Protein AF-R6I664-F1 (afdb_monomer_lite)

Structure (mmCIF, N/CA/C/O backbone):
data_AF-R6I664-F1
#
_entry.id   AF-R6I664-F1
#
loop_
_atom_site.group_PDB
_atom_site.id
_atom_site.type_symbol
_atom_site.label_atom_id
_atom_site.label_alt_id
_atom_site.label_comp_id
_atom_site.label_asym_id
_atom_site.label_entity_id
_atom_site.label_seq_id
_atom_site.pdbx_PDB_ins_code
_atom_site.Cartn_x
_atom_site.Cartn_y
_atom_site.Cartn_z
_atom_site.occupancy
_atom_site.B_iso_or_equiv
_atom_site.auth_seq_id
_atom_site.auth_comp_id
_atom_site.auth_asym_id
_atom_site.auth_atom_id
_atom_site.pdbx_PDB_model_num
ATOM 1 N N . MET A 1 1 ? -9.121 -8.825 10.065 1.00 84.06 1 MET A N 1
ATOM 2 C CA . MET A 1 1 ? -7.681 -8.854 9.736 1.00 84.06 1 MET A CA 1
ATOM 3 C C . MET A 1 1 ? -7.534 -8.558 8.249 1.00 84.06 1 MET A C 1
ATOM 5 O O . MET A 1 1 ? -7.750 -9.463 7.450 1.00 84.06 1 MET A O 1
ATOM 9 N N . PRO A 1 2 ? -7.306 -7.292 7.870 1.00 85.88 2 PRO A N 1
ATOM 10 C CA . PRO A 1 2 ? -7.168 -6.882 6.477 1.00 85.88 2 PRO A CA 1
ATOM 11 C C . PRO A 1 2 ? -5.853 -7.401 5.886 1.00 85.88 2 PRO A C 1
ATOM 13 O O . PRO A 1 2 ? -4.787 -7.218 6.476 1.00 85.88 2 PRO A O 1
ATOM 16 N N . ILE A 1 3 ? -5.940 -8.033 4.716 1.00 90.50 3 ILE A N 1
ATOM 17 C CA . ILE A 1 3 ? -4.788 -8.476 3.928 1.00 90.50 3 ILE A CA 1
ATOM 18 C C . ILE A 1 3 ? -4.847 -7.747 2.588 1.00 90.50 3 ILE A C 1
ATOM 20 O O . ILE A 1 3 ? -5.848 -7.830 1.878 1.00 90.50 3 ILE A O 1
ATOM 24 N N . ILE A 1 4 ? -3.778 -7.033 2.248 1.00 89.62 4 ILE A N 1
ATOM 25 C CA . ILE A 1 4 ? -3.653 -6.266 1.011 1.00 89.62 4 ILE A CA 1
ATOM 26 C C . ILE A 1 4 ? -2.618 -6.940 0.113 1.00 89.62 4 ILE A C 1
ATOM 28 O O . ILE A 1 4 ? -1.478 -7.185 0.519 1.00 89.62 4 ILE A O 1
ATOM 32 N N . HIS A 1 5 ? -3.000 -7.187 -1.136 1.00 89.69 5 HIS A N 1
ATOM 33 C CA . HIS A 1 5 ? -2.092 -7.633 -2.185 1.00 89.69 5 HIS A CA 1
ATOM 34 C C . HIS A 1 5 ? -1.842 -6.486 -3.158 1.00 89.69 5 HIS A C 1
ATOM 36 O O . HIS A 1 5 ? -2.707 -6.123 -3.953 1.00 89.69 5 HIS A O 1
ATOM 42 N N . VAL A 1 6 ? -0.643 -5.913 -3.100 1.00 88.44 6 VAL A N 1
ATOM 43 C CA . VAL A 1 6 ? -0.230 -4.821 -3.977 1.00 88.44 6 VAL A CA 1
ATOM 44 C C . VAL A 1 6 ? 0.578 -5.402 -5.123 1.00 88.44 6 VAL A C 1
ATOM 46 O O . VAL A 1 6 ? 1.681 -5.919 -4.936 1.00 88.44 6 VAL A O 1
ATOM 49 N N . THR A 1 7 ? 0.026 -5.303 -6.326 1.00 89.31 7 THR A N 1
ATOM 50 C CA . THR A 1 7 ? 0.691 -5.758 -7.543 1.00 89.31 7 THR A CA 1
ATOM 51 C C . THR A 1 7 ? 1.251 -4.574 -8.314 1.00 89.31 7 THR A C 1
ATOM 53 O O . THR A 1 7 ? 0.517 -3.655 -8.666 1.00 89.31 7 THR A O 1
ATOM 56 N N . VAL A 1 8 ? 2.553 -4.603 -8.603 1.00 87.75 8 VAL A N 1
ATOM 57 C CA . VAL A 1 8 ? 3.246 -3.519 -9.315 1.00 87.75 8 VAL A CA 1
ATOM 58 C C . VAL A 1 8 ? 3.977 -4.026 -10.549 1.00 87.75 8 VAL A C 1
ATOM 60 O O . VAL A 1 8 ? 4.573 -5.101 -10.548 1.00 87.75 8 VAL A O 1
ATOM 63 N N . THR A 1 9 ? 3.973 -3.228 -11.613 1.00 84.12 9 THR A N 1
ATOM 64 C CA . THR A 1 9 ? 4.629 -3.566 -12.889 1.00 84.12 9 THR A CA 1
ATOM 65 C C . THR A 1 9 ? 6.125 -3.242 -12.893 1.00 84.12 9 THR A C 1
ATOM 67 O O . THR A 1 9 ? 6.909 -3.848 -13.625 1.00 84.12 9 THR A O 1
ATOM 70 N N . LYS A 1 10 ? 6.562 -2.304 -12.046 1.00 82.81 10 LYS A N 1
ATOM 71 C CA . LYS A 1 10 ? 7.962 -1.873 -11.922 1.00 82.81 10 LYS A CA 1
ATOM 72 C C . LYS A 1 10 ? 8.501 -2.163 -10.524 1.00 82.81 10 LYS A C 1
ATOM 74 O O . LYS A 1 10 ? 7.749 -2.323 -9.567 1.00 82.81 10 LYS A O 1
ATOM 79 N N . LYS A 1 11 ? 9.829 -2.256 -10.405 1.00 84.31 11 LYS A N 1
ATOM 80 C CA . LYS A 1 11 ? 10.481 -2.365 -9.095 1.00 84.31 11 LYS A CA 1
ATOM 81 C C . LYS A 1 11 ? 10.319 -1.023 -8.381 1.00 84.31 11 LYS A C 1
ATOM 83 O O . LYS A 1 11 ? 10.873 -0.033 -8.844 1.00 84.31 11 LYS A O 1
ATOM 88 N N . LEU A 1 12 ? 9.568 -1.007 -7.284 1.00 86.50 12 LEU A N 1
ATOM 89 C CA . LEU A 1 12 ? 9.492 0.163 -6.416 1.00 86.50 12 LEU A CA 1
ATOM 90 C C . LEU A 1 12 ? 10.766 0.271 -5.556 1.00 86.50 12 LEU A C 1
ATOM 92 O O . LEU A 1 12 ? 11.219 -0.768 -5.049 1.00 86.50 12 LEU A O 1
ATOM 96 N N . PRO A 1 13 ? 11.328 1.483 -5.387 1.00 91.06 13 PRO A N 1
ATOM 97 C CA . PRO A 1 13 ? 12.359 1.765 -4.387 1.00 91.06 13 PRO A CA 1
ATOM 98 C C . PRO A 1 13 ? 11.886 1.391 -2.978 1.00 91.06 13 PRO A C 1
ATOM 100 O O . PRO A 1 13 ? 10.683 1.316 -2.728 1.00 91.06 13 PRO A O 1
ATOM 103 N N . ALA A 1 14 ? 12.825 1.149 -2.061 1.00 89.31 14 ALA A N 1
ATOM 104 C CA . ALA A 1 14 ? 12.487 0.810 -0.678 1.00 89.31 14 ALA A CA 1
ATOM 105 C C . ALA A 1 14 ? 11.726 1.952 0.015 1.00 89.31 14 ALA A C 1
ATOM 107 O O . ALA A 1 14 ? 10.714 1.691 0.659 1.00 89.31 14 ALA A O 1
ATOM 108 N N . ASP A 1 15 ? 12.150 3.193 -0.219 1.00 91.38 15 ASP A N 1
ATOM 109 C CA . ASP A 1 15 ? 11.570 4.393 0.396 1.00 91.38 15 ASP A CA 1
ATOM 110 C C . ASP A 1 15 ? 10.094 4.562 0.008 1.00 91.38 15 ASP A C 1
ATOM 112 O O . ASP A 1 15 ? 9.223 4.676 0.862 1.00 91.38 15 ASP A O 1
ATOM 116 N N . VAL A 1 16 ? 9.789 4.416 -1.286 1.00 90.75 16 VAL A N 1
ATOM 117 C CA . VAL A 1 16 ? 8.414 4.496 -1.809 1.00 90.75 16 VAL A CA 1
ATOM 118 C C . VAL A 1 16 ? 7.533 3.369 -1.261 1.00 90.75 16 VAL A C 1
ATOM 120 O O . VAL A 1 16 ? 6.342 3.556 -1.033 1.00 90.75 16 VAL A O 1
ATOM 123 N N . LYS A 1 17 ? 8.089 2.169 -1.040 1.00 89.38 17 LYS A N 1
ATOM 124 C CA . LYS A 1 17 ? 7.325 1.077 -0.416 1.00 89.38 17 LYS A CA 1
ATOM 125 C C . LYS A 1 17 ? 6.987 1.379 1.040 1.00 89.38 17 LYS A C 1
ATOM 127 O O . LYS A 1 17 ? 5.907 0.990 1.471 1.00 89.38 17 LYS A O 1
ATOM 132 N N . ALA A 1 18 ? 7.895 2.011 1.783 1.00 89.69 18 ALA A N 1
ATOM 133 C CA . ALA A 1 18 ? 7.653 2.388 3.171 1.00 89.69 18 ALA A CA 1
ATOM 134 C C . ALA A 1 18 ? 6.526 3.427 3.262 1.00 89.69 18 ALA A C 1
ATOM 136 O O . ALA A 1 18 ? 5.559 3.195 3.982 1.00 89.69 18 ALA A O 1
ATOM 137 N N . GLU A 1 19 ? 6.592 4.473 2.435 1.00 92.31 19 GLU A N 1
ATOM 138 C CA . GLU A 1 19 ? 5.557 5.512 2.344 1.00 92.31 19 GLU A CA 1
ATOM 139 C C . GLU A 1 19 ? 4.186 4.923 1.968 1.00 92.31 19 GLU A C 1
ATOM 141 O O . GLU A 1 19 ? 3.172 5.212 2.600 1.00 92.31 19 GLU A O 1
ATOM 146 N N . LEU A 1 20 ? 4.146 4.007 0.993 1.00 91.12 20 LEU A N 1
ATOM 147 C CA . LEU A 1 20 ? 2.906 3.322 0.619 1.00 91.12 20 LEU A CA 1
ATOM 148 C C . LEU A 1 20 ? 2.362 2.425 1.738 1.00 91.12 20 LEU A C 1
ATOM 150 O O . LEU A 1 20 ? 1.150 2.358 1.922 1.00 91.12 20 LEU A O 1
ATOM 154 N N . MET A 1 21 ? 3.222 1.718 2.480 1.00 89.00 21 MET A N 1
ATOM 155 C CA . MET A 1 21 ? 2.771 0.904 3.616 1.00 89.00 21 MET A CA 1
ATOM 156 C C . MET A 1 21 ? 2.136 1.759 4.711 1.00 89.00 21 MET A C 1
ATOM 158 O O . MET A 1 21 ? 1.094 1.371 5.237 1.00 89.00 21 MET A O 1
ATOM 162 N N . GLU A 1 22 ? 2.741 2.903 5.025 1.00 91.12 22 GLU A N 1
ATOM 163 C CA . GLU A 1 22 ? 2.208 3.860 5.995 1.00 91.12 22 GLU A CA 1
ATOM 164 C C . GLU A 1 22 ? 0.857 4.410 5.528 1.00 91.12 22 GLU A C 1
ATOM 166 O O . GLU A 1 22 ? -0.142 4.266 6.235 1.00 91.12 22 GLU A O 1
ATOM 171 N N . TYR A 1 23 ? 0.787 4.877 4.280 1.00 92.81 23 TYR A N 1
ATOM 172 C CA . TYR A 1 23 ? -0.452 5.357 3.673 1.00 92.81 23 TYR A CA 1
ATOM 173 C C . TYR A 1 23 ? -1.579 4.312 3.718 1.00 92.81 23 TYR A C 1
ATOM 175 O O . TYR A 1 23 ? -2.703 4.613 4.127 1.00 92.81 23 TYR A O 1
ATOM 183 N N . PHE A 1 24 ? -1.307 3.059 3.334 1.00 91.44 24 PHE A N 1
ATOM 184 C CA . PHE A 1 24 ? -2.325 2.004 3.376 1.00 91.44 24 PHE A CA 1
ATOM 185 C C . PHE A 1 24 ? -2.784 1.694 4.802 1.00 91.44 24 PHE A C 1
ATOM 187 O O . PHE A 1 24 ? -3.978 1.470 5.022 1.00 91.44 24 PHE A O 1
ATOM 194 N N .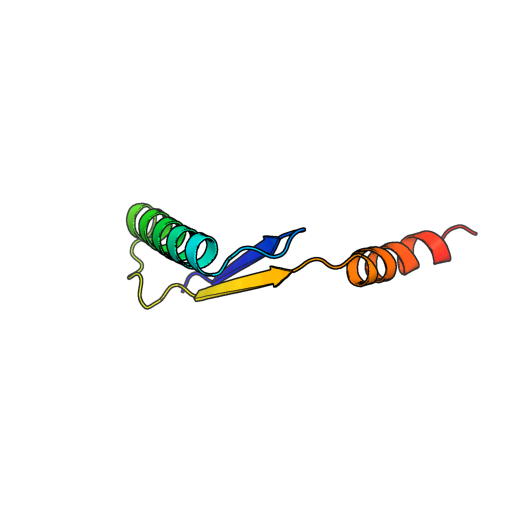 ALA A 1 25 ? -1.861 1.678 5.766 1.00 89.50 25 ALA A N 1
ATOM 195 C CA . ALA A 1 25 ? -2.198 1.449 7.162 1.00 89.50 25 ALA A CA 1
ATOM 196 C C . ALA A 1 25 ? -3.113 2.559 7.693 1.00 89.50 25 ALA A C 1
ATOM 198 O O . ALA A 1 25 ? -4.153 2.243 8.273 1.00 89.50 25 ALA A O 1
ATOM 199 N N . GLU A 1 26 ? -2.785 3.827 7.438 1.00 91.44 26 GLU A N 1
ATOM 200 C CA . GLU A 1 26 ? -3.600 4.977 7.841 1.00 91.44 26 GLU A CA 1
ATOM 201 C C . GLU A 1 26 ? -5.001 4.927 7.235 1.00 91.44 26 GLU A C 1
ATOM 203 O O . GLU A 1 26 ? -5.992 5.011 7.961 1.00 91.44 26 GLU A O 1
ATOM 208 N N . GLN A 1 27 ? -5.102 4.720 5.919 1.00 92.88 27 GLN A N 1
ATOM 209 C CA . GLN A 1 27 ? -6.394 4.689 5.233 1.00 92.88 27 GLN A CA 1
ATOM 210 C C . GLN A 1 27 ? -7.282 3.546 5.732 1.00 92.88 27 GLN A C 1
ATOM 212 O O . GLN A 1 27 ? -8.488 3.720 5.906 1.00 92.88 27 GLN A O 1
ATOM 217 N N . ILE A 1 28 ? -6.715 2.373 6.008 1.00 91.44 28 ILE A N 1
ATOM 218 C CA . ILE A 1 28 ? -7.497 1.248 6.531 1.00 91.44 28 ILE A CA 1
ATOM 219 C C . ILE A 1 28 ? -7.871 1.468 7.991 1.00 91.44 28 ILE A C 1
ATOM 221 O O . ILE A 1 28 ? -8.988 1.130 8.372 1.00 91.44 28 ILE A O 1
ATOM 225 N N . CYS A 1 29 ? -6.989 2.040 8.807 1.00 91.94 29 CYS A N 1
ATOM 226 C CA . CYS A 1 29 ?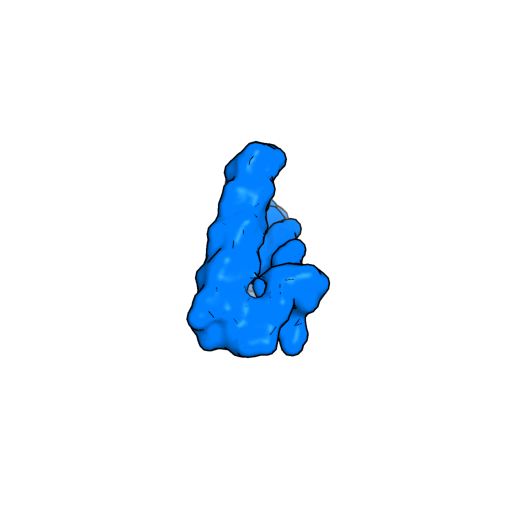 -7.318 2.370 10.194 1.00 91.94 29 CYS A CA 1
ATOM 227 C C . CYS A 1 29 ? -8.390 3.467 10.279 1.00 91.94 29 CYS A C 1
ATOM 229 O O . CYS A 1 29 ? -9.225 3.434 11.176 1.00 91.94 29 CYS A O 1
ATOM 231 N N . ALA A 1 30 ? -8.405 4.418 9.342 1.00 92.00 30 ALA A N 1
ATOM 232 C CA . ALA A 1 30 ? -9.417 5.471 9.288 1.00 92.00 30 ALA A CA 1
ATOM 233 C C . ALA A 1 30 ? -10.802 4.939 8.878 1.00 92.00 30 ALA A C 1
ATOM 235 O O . ALA A 1 30 ? -11.821 5.422 9.365 1.00 92.00 30 ALA A O 1
ATOM 236 N N . ASN A 1 31 ? -10.844 3.935 7.997 1.00 90.94 31 ASN A N 1
ATOM 237 C CA . ASN A 1 31 ? -12.091 3.401 7.439 1.00 90.94 31 ASN A CA 1
ATOM 238 C C . ASN A 1 31 ? -12.551 2.085 8.086 1.00 90.94 31 ASN A C 1
ATOM 240 O O . ASN A 1 31 ? -13.634 1.585 7.785 1.00 90.94 31 ASN A O 1
ATOM 244 N N . THR A 1 32 ? -11.737 1.493 8.958 1.00 86.88 32 T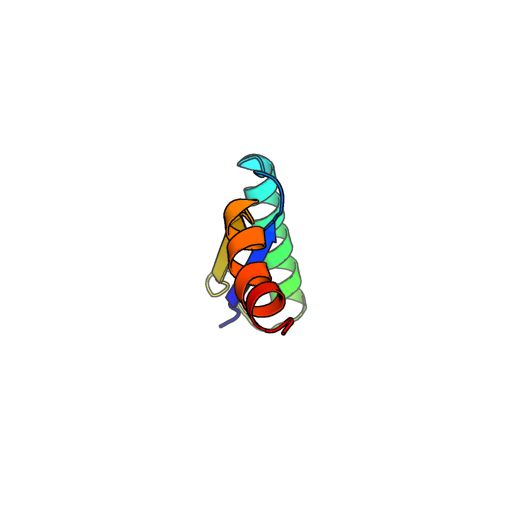HR A N 1
ATOM 245 C CA . THR A 1 32 ? -12.046 0.234 9.643 1.00 86.88 32 THR A CA 1
ATOM 246 C C . THR A 1 32 ? -11.620 0.321 11.102 1.00 86.88 32 THR A C 1
ATOM 248 O O . THR A 1 32 ? -10.610 0.932 11.421 1.00 86.88 32 THR A O 1
ATOM 251 N N . SER A 1 33 ? -12.312 -0.367 12.010 1.00 88.56 33 SER A N 1
ATOM 252 C CA . SER A 1 33 ? -11.899 -0.467 13.423 1.00 88.56 33 SER A CA 1
ATOM 253 C C . SER A 1 33 ? -10.725 -1.441 13.637 1.00 88.56 33 SER A C 1
ATOM 255 O O . SER A 1 33 ? -10.693 -2.194 14.611 1.00 88.56 33 SER A O 1
ATOM 257 N N . THR A 1 34 ? -9.772 -1.480 12.704 1.00 89.81 34 THR A N 1
ATOM 258 C CA . THR A 1 34 ? -8.590 -2.346 12.760 1.00 89.81 34 THR A CA 1
ATOM 259 C C . THR A 1 34 ? -7.375 -1.528 13.181 1.00 89.81 34 THR A C 1
ATOM 261 O O . THR A 1 34 ? -7.131 -0.456 12.648 1.00 89.81 34 THR A O 1
ATOM 264 N N . LEU A 1 35 ? -6.565 -2.065 14.095 1.00 87.94 35 LEU A N 1
ATOM 265 C CA . LEU A 1 35 ? -5.258 -1.497 14.432 1.00 87.94 35 LEU A CA 1
ATOM 266 C C . LEU A 1 35 ? -4.238 -1.754 13.314 1.00 87.94 35 LEU A C 1
ATOM 268 O O . LEU A 1 35 ? -4.193 -2.856 12.768 1.00 87.94 35 LEU A O 1
ATOM 272 N N . SER A 1 36 ? -3.345 -0.797 13.063 1.00 83.00 36 SER A N 1
ATOM 273 C CA . SER A 1 36 ? -2.303 -0.880 12.026 1.00 83.00 36 SER A CA 1
ATOM 274 C C . SER A 1 36 ? -1.447 -2.149 12.110 1.00 83.00 36 SER A C 1
ATOM 276 O O . SER A 1 36 ? -1.174 -2.782 11.095 1.00 83.00 36 SER A O 1
ATOM 278 N N . LYS A 1 37 ? -1.122 -2.601 13.328 1.00 87.56 37 LYS A N 1
ATOM 279 C CA . LYS A 1 37 ? -0.383 -3.852 13.592 1.00 87.56 37 LYS A CA 1
ATOM 280 C C . LYS A 1 37 ? -1.060 -5.134 13.078 1.00 87.56 37 LYS A C 1
ATOM 282 O O . LYS A 1 37 ? -0.406 -6.165 12.994 1.00 87.56 37 LYS A O 1
ATOM 287 N N . ASN A 1 38 ? -2.359 -5.081 12.773 1.00 89.81 38 ASN A N 1
ATOM 288 C CA . ASN A 1 38 ? -3.152 -6.217 12.291 1.00 89.81 38 ASN A CA 1
ATOM 289 C C . ASN A 1 38 ? -3.410 -6.156 10.773 1.00 89.81 38 ASN A C 1
ATOM 291 O O . ASN A 1 38 ? -4.247 -6.912 10.266 1.00 89.81 38 ASN A O 1
ATOM 295 N N . ILE A 1 39 ? -2.748 -5.237 10.064 1.00 90.25 39 ILE A N 1
ATOM 296 C CA . ILE A 1 39 ? -2.845 -5.067 8.615 1.00 90.25 39 ILE A CA 1
ATOM 297 C C . ILE A 1 39 ? -1.615 -5.704 7.976 1.00 90.25 39 ILE A C 1
ATOM 299 O O . ILE A 1 39 ? -0.481 -5.358 8.301 1.00 90.25 39 ILE A O 1
ATOM 303 N N . TYR A 1 40 ? -1.845 -6.617 7.038 1.00 90.44 40 TYR A N 1
ATOM 304 C CA . TYR A 1 40 ? -0.775 -7.299 6.318 1.00 90.44 40 TYR A CA 1
ATOM 305 C C . TYR A 1 40 ? -0.741 -6.823 4.871 1.00 90.44 40 TYR A C 1
ATOM 307 O O . TYR A 1 40 ? -1.734 -6.940 4.158 1.00 90.44 40 TYR A O 1
ATOM 315 N N . VAL A 1 41 ? 0.407 -6.311 4.424 1.00 89.19 41 VAL A N 1
ATOM 316 C CA . VAL A 1 41 ? 0.602 -5.833 3.049 1.00 89.19 41 VAL A CA 1
ATOM 317 C C . VAL A 1 41 ? 1.645 -6.697 2.360 1.00 89.19 41 VAL A C 1
ATOM 319 O O . VAL A 1 41 ? 2.780 -6.814 2.818 1.00 89.19 41 VAL A O 1
ATOM 322 N N . THR A 1 42 ? 1.269 -7.300 1.238 1.00 88.69 42 THR A N 1
ATOM 323 C CA . THR A 1 42 ? 2.179 -8.082 0.400 1.00 88.69 42 THR A CA 1
ATOM 324 C C . THR A 1 42 ? 2.438 -7.343 -0.903 1.00 88.69 42 THR A C 1
ATOM 326 O O . THR A 1 42 ? 1.514 -6.862 -1.555 1.00 88.69 42 THR A O 1
ATOM 329 N N . TYR A 1 43 ? 3.710 -7.254 -1.287 1.00 86.94 43 TYR A N 1
ATOM 330 C CA . TYR A 1 43 ? 4.118 -6.622 -2.535 1.00 86.94 43 TYR A CA 1
ATOM 331 C C . TYR A 1 43 ? 4.559 -7.676 -3.529 1.00 86.94 43 TYR A C 1
ATOM 333 O O . TYR A 1 43 ? 5.565 -8.359 -3.330 1.00 86.94 43 TYR A O 1
ATOM 341 N N . MET A 1 44 ? 3.841 -7.748 -4.638 1.00 86.12 44 MET A N 1
ATOM 342 C CA . MET A 1 44 ? 4.137 -8.659 -5.723 1.00 86.12 44 MET A CA 1
ATOM 343 C C . MET A 1 44 ? 4.525 -7.871 -6.967 1.00 86.12 44 MET A C 1
ATOM 345 O O . MET A 1 44 ? 3.840 -6.940 -7.389 1.00 86.12 44 MET A O 1
ATOM 349 N N . ARG A 1 45 ? 5.654 -8.240 -7.570 1.00 83.00 45 ARG A N 1
ATOM 350 C CA . ARG A 1 45 ? 6.089 -7.641 -8.829 1.00 83.00 45 ARG A CA 1
ATOM 351 C C . ARG A 1 45 ? 5.595 -8.490 -9.987 1.00 83.00 45 ARG A C 1
ATOM 353 O O . ARG A 1 45 ? 6.027 -9.630 -10.139 1.00 83.00 45 ARG A O 1
ATOM 360 N N . TRP A 1 46 ? 4.785 -7.897 -10.852 1.00 81.06 46 TRP A N 1
ATOM 361 C CA . TRP A 1 46 ? 4.508 -8.478 -12.155 1.00 81.06 46 TRP A CA 1
ATOM 362 C C . TRP A 1 46 ? 5.761 -8.419 -13.015 1.00 81.06 46 TRP A C 1
ATOM 364 O O . TRP A 1 46 ? 6.319 -7.355 -13.292 1.00 81.06 46 TRP A O 1
ATOM 374 N N . THR A 1 47 ? 6.230 -9.593 -13.413 1.00 77.94 47 THR A N 1
ATOM 375 C CA . THR A 1 47 ? 7.296 -9.721 -14.400 1.00 77.94 47 THR A CA 1
ATOM 376 C C . THR A 1 47 ? 6.690 -10.117 -15.736 1.00 77.94 47 THR A C 1
ATOM 378 O O . THR A 1 47 ? 5.638 -10.752 -15.788 1.00 77.94 47 THR A O 1
ATOM 381 N N . ARG A 1 48 ? 7.364 -9.761 -16.834 1.00 72.56 48 ARG A N 1
ATOM 382 C CA . ARG A 1 48 ? 6.934 -10.133 -18.189 1.00 72.56 48 ARG A CA 1
ATOM 383 C C . ARG A 1 48 ? 6.673 -11.641 -18.317 1.00 72.56 48 ARG A C 1
ATOM 385 O O . ARG A 1 48 ? 5.669 -12.025 -18.897 1.00 72.56 48 ARG A O 1
ATOM 392 N N . LYS A 1 49 ? 7.496 -12.465 -17.660 1.00 68.69 49 LYS A N 1
ATOM 393 C CA . LYS A 1 49 ? 7.320 -13.922 -17.593 1.00 68.69 49 LYS A CA 1
ATOM 394 C C . LYS A 1 49 ? 5.988 -14.340 -16.959 1.00 68.69 49 LYS A C 1
ATOM 396 O O . LYS A 1 49 ? 5.366 -15.273 -17.438 1.00 68.69 49 LYS A O 1
ATOM 401 N N . MET A 1 50 ? 5.520 -13.635 -15.926 1.00 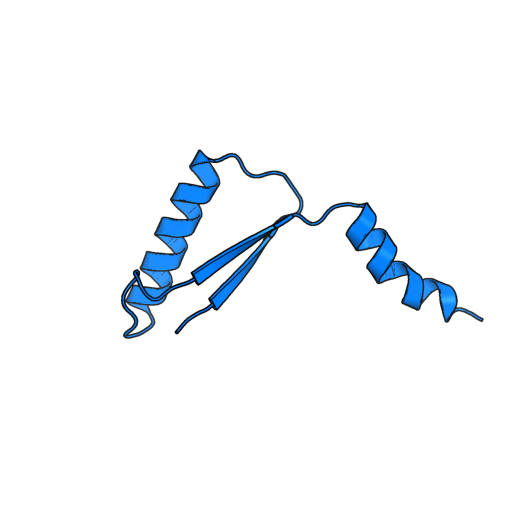71.19 50 MET A N 1
ATOM 402 C CA . MET A 1 50 ? 4.214 -13.916 -15.311 1.00 71.19 50 MET A CA 1
ATOM 403 C C . MET A 1 50 ? 3.044 -13.525 -16.215 1.00 71.19 50 MET A C 1
ATOM 405 O O . MET A 1 50 ? 2.043 -14.230 -16.245 1.00 71.19 50 MET A O 1
ATOM 409 N N . CYS A 1 51 ? 3.188 -12.432 -16.971 1.00 65.12 51 CYS A N 1
ATOM 410 C CA . CYS A 1 51 ? 2.211 -12.034 -17.985 1.00 65.12 51 CYS A CA 1
ATOM 411 C C . CYS A 1 51 ? 2.117 -13.099 -19.091 1.00 65.12 51 CYS A C 1
ATOM 413 O O . CYS A 1 51 ? 1.026 -13.542 -19.434 1.00 65.12 51 CYS A O 1
ATOM 415 N N . GLU A 1 52 ? 3.265 -13.576 -19.582 1.00 64.19 52 GLU A N 1
ATOM 416 C CA . GLU A 1 52 ? 3.343 -14.636 -20.593 1.00 64.19 52 GLU A CA 1
ATOM 417 C C . GLU A 1 52 ? 2.727 -15.952 -20.083 1.00 64.19 52 GLU A C 1
ATOM 419 O O . GLU A 1 52 ? 1.906 -16.534 -20.785 1.00 64.19 52 GLU A O 1
ATOM 424 N N . SER A 1 53 ? 3.011 -16.382 -18.847 1.00 64.94 53 SER A N 1
ATOM 425 C CA . SER A 1 53 ? 2.399 -17.586 -18.255 1.00 64.94 53 SER A CA 1
ATOM 426 C C . SER A 1 53 ? 0.877 -17.494 -18.073 1.00 64.94 53 SER A C 1
ATOM 428 O O . SER A 1 53 ? 0.199 -18.511 -18.189 1.00 64.94 53 SER A O 1
ATOM 430 N N . LEU A 1 54 ? 0.324 -16.305 -17.811 1.00 64.44 54 LEU A N 1
ATOM 431 C CA . LEU A 1 54 ? -1.130 -16.099 -17.719 1.00 64.44 54 LEU A CA 1
ATOM 432 C C . LEU A 1 54 ? -1.807 -16.006 -19.095 1.00 64.44 54 LEU A C 1
ATOM 434 O O . LEU A 1 54 ? -2.985 -16.332 -19.215 1.00 64.44 54 LEU A O 1
ATOM 438 N N . LEU A 1 55 ? -1.072 -15.596 -20.132 1.00 59.31 55 LEU A N 1
ATOM 439 C CA . LEU A 1 55 ? -1.550 -15.541 -21.519 1.00 59.31 55 LEU A CA 1
ATOM 440 C C . LEU A 1 55 ? -1.485 -16.900 -22.236 1.00 59.31 55 LEU A C 1
ATOM 442 O O . LEU A 1 55 ? -2.247 -17.117 -23.176 1.00 59.31 55 LEU A O 1
ATOM 446 N N . GLN A 1 56 ? -0.627 -17.831 -21.801 1.00 58.75 56 GLN A N 1
ATOM 447 C CA . GLN A 1 56 ? -0.529 -19.172 -22.396 1.00 58.75 56 GLN A CA 1
ATOM 448 C C . GLN A 1 56 ?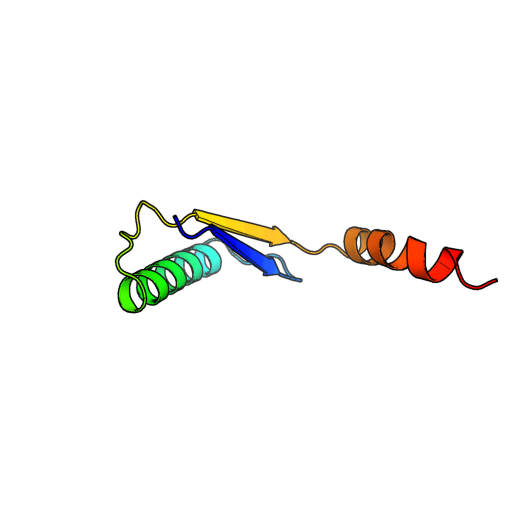 -1.861 -19.947 -22.478 1.00 58.75 56 GLN A C 1
ATOM 450 O O . GLN A 1 56 ? -2.149 -20.447 -23.565 1.00 58.75 56 GLN A O 1
ATOM 455 N N . PRO A 1 57 ? -2.714 -20.019 -21.434 1.00 58.53 57 PRO A N 1
ATOM 456 C CA . PRO A 1 57 ? -3.992 -20.733 -21.538 1.00 58.53 57 PRO A CA 1
ATOM 457 C C . PRO A 1 57 ? -4.991 -20.095 -22.523 1.00 58.53 57 PRO A C 1
ATOM 459 O O . PRO A 1 57 ? -5.851 -20.797 -23.052 1.00 58.53 57 PRO A O 1
ATOM 462 N N . PHE A 1 58 ? -4.867 -18.794 -22.816 1.00 53.22 58 PHE A N 1
ATOM 463 C CA . PHE A 1 58 ? -5.702 -18.101 -23.809 1.00 53.22 58 PHE A CA 1
ATOM 464 C C . PHE A 1 58 ? -5.188 -18.268 -25.244 1.00 53.22 58 PHE A C 1
ATOM 466 O O . PHE A 1 58 ? -5.963 -18.164 -26.191 1.00 53.22 58 PHE A O 1
ATOM 473 N N . LEU A 1 59 ? -3.893 -18.546 -25.416 1.00 53.16 59 LEU A N 1
ATOM 474 C CA . LEU A 1 59 ? -3.296 -18.832 -26.722 1.00 53.16 59 LEU A CA 1
ATOM 475 C C . LEU A 1 59 ? -3.389 -20.320 -27.090 1.00 53.16 59 LEU A C 1
ATOM 477 O O . LEU A 1 59 ? -3.450 -20.633 -28.274 1.00 53.16 59 LEU A O 1
ATOM 481 N N . SER A 1 60 ? -3.454 -21.233 -26.112 1.00 55.75 60 SER A N 1
ATOM 482 C CA . SER A 1 60 ? -3.581 -22.680 -26.360 1.00 55.75 60 SER A CA 1
ATOM 483 C C . SER A 1 60 ? -5.021 -23.171 -26.555 1.00 55.75 60 SER A C 1
ATOM 485 O O . SER A 1 60 ? -5.221 -24.346 -26.834 1.00 55.75 60 SER A O 1
ATOM 487 N N . THR A 1 61 ? -6.026 -22.307 -26.380 1.00 56.19 61 THR A N 1
ATOM 488 C CA . THR A 1 61 ? -7.446 -22.611 -26.657 1.00 56.19 61 THR A CA 1
ATOM 489 C C . THR A 1 61 ? -7.957 -21.962 -27.949 1.00 56.19 61 THR A C 1
ATOM 491 O O . THR A 1 61 ? -9.127 -22.100 -28.305 1.00 56.19 61 THR A O 1
ATOM 494 N N . GLY A 1 62 ? -7.076 -21.295 -28.699 1.00 57.38 62 GLY A N 1
ATOM 495 C CA . GLY A 1 62 ? -7.352 -20.800 -30.041 1.00 57.38 62 GLY A CA 1
ATOM 496 C C . GLY A 1 62 ? -7.095 -21.856 -31.118 1.00 57.38 62 GLY A C 1
ATOM 497 O O . GLY A 1 62 ? -6.116 -21.717 -31.843 1.00 57.38 62 GLY A O 1
ATOM 498 N N . ARG A 1 63 ? -8.041 -22.796 -31.271 1.00 42.22 63 ARG A N 1
ATOM 499 C CA . ARG A 1 63 ? -8.116 -23.880 -32.285 1.00 42.22 63 ARG A CA 1
ATOM 500 C C . ARG A 1 63 ? -7.246 -25.110 -32.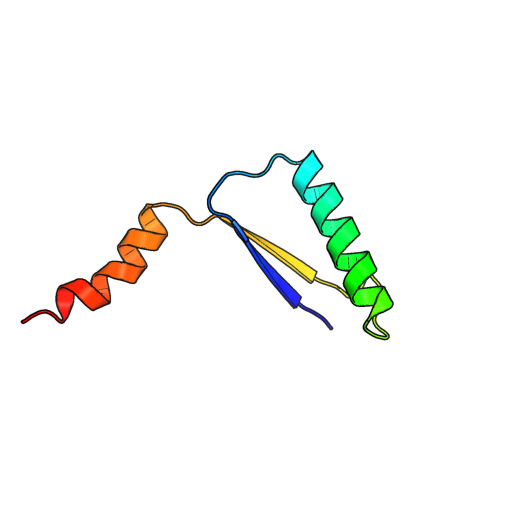050 1.00 42.22 63 ARG A C 1
ATOM 502 O O . ARG A 1 63 ? -6.035 -24.963 -31.799 1.00 42.22 63 ARG A O 1
#

Foldseek 3Di:
DAEEEAEEADDDDPVVVVVVLVVVLVVCVVVDVDHSVPYHYDYHHDDPVNVVVVCVVVVVPPD

Secondary structure (DSSP, 8-state):
--EEEEEESS---HHHHHHHHHHHHHHHHHHSS--GGG-EEEEEEPPHHHHHHHHHHHHTT--

Radius of gyration: 16.42 Å; chains: 1; bounding box: 25×29×47 Å

Sequence (63 aa):
MPIIHVTVTKKLPADVKAELMEYFAEQICANTSTLSKNIYVTYMRWTRKMCESLLQPFLSTGR

pLDDT: mean 81.35, std 13.13, range [42.22, 92.88]